Protein AF-A0A920TLQ8-F1 (afdb_monomer)

Radius of gyration: 32.11 Å; Cα contacts (8 Å, |Δi|>4): 84; chains: 1; bounding box: 98×39×76 Å

Solvent-accessible surface area (backbone atoms only — not comparable to full-atom values): 10420 Å² total; per-residue (Å²): 116,64,68,61,53,51,51,48,69,74,43,41,66,62,52,49,53,50,52,51,51,52,53,50,52,53,51,43,52,75,72,42,55,57,55,58,52,48,53,50,50,48,51,45,41,69,71,72,66,50,73,51,92,51,70,99,48,80,80,44,52,62,55,75,78,71,55,71,100,71,84,85,85,77,90,46,74,63,48,63,72,70,45,92,65,62,86,81,65,49,42,33,76,46,51,20,45,50,56,49,51,42,44,74,73,62,51,89,75,86,84,75,100,67,86,83,88,68,83,56,63,71,37,50,51,53,54,52,50,31,60,75,68,68,39,70,71,54,53,72,70,51,73,74,48,22,59,58,45,25,53,48,37,53,53,52,50,52,51,52,53,51,53,58,51,53,58,61,57,76,72,106

Mean predicted aligned error: 11.99 Å

pLDDT: mean 84.35, std 11.25, range [47.78, 97.31]

Structure (mmCIF, N/CA/C/O backbone):
data_AF-A0A920TLQ8-F1
#
_entry.id   AF-A0A920TLQ8-F1
#
loop_
_atom_site.group_PDB
_atom_site.id
_atom_site.type_symbol
_atom_site.label_atom_id
_atom_site.label_alt_id
_atom_site.label_comp_id
_atom_site.label_asym_id
_atom_site.label_entity_id
_atom_site.label_seq_id
_atom_site.pdbx_PDB_ins_code
_atom_site.Cartn_x
_atom_site.Cartn_y
_atom_site.Cartn_z
_atom_site.occupancy
_atom_site.B_iso_or_equiv
_atom_site.auth_seq_id
_atom_site.auth_comp_id
_atom_site.auth_asym_id
_atom_site.auth_atom_id
_atom_site.pdbx_PDB_model_num
ATOM 1 N N . MET A 1 1 ? 67.155 -5.584 -27.347 1.00 59.72 1 MET A N 1
ATOM 2 C CA . MET A 1 1 ? 66.282 -4.480 -27.812 1.00 59.72 1 MET A CA 1
ATOM 3 C C . MET A 1 1 ? 65.591 -4.835 -29.135 1.00 59.72 1 MET A C 1
ATOM 5 O O . MET A 1 1 ? 64.408 -4.553 -29.283 1.00 59.72 1 MET A O 1
ATOM 9 N N . ASP A 1 2 ? 66.264 -5.553 -30.044 1.00 69.75 2 ASP A N 1
ATOM 10 C CA . ASP A 1 2 ? 65.726 -5.905 -31.374 1.00 69.75 2 ASP A CA 1
ATOM 11 C C . ASP A 1 2 ? 64.583 -6.928 -31.376 1.00 69.75 2 ASP A C 1
ATOM 13 O O . ASP A 1 2 ? 63.651 -6.806 -32.167 1.00 69.75 2 ASP A O 1
ATOM 17 N N . ALA A 1 3 ? 64.595 -7.898 -30.456 1.00 71.94 3 ALA A N 1
ATOM 18 C CA . ALA A 1 3 ? 63.525 -8.895 -30.348 1.00 71.94 3 ALA A CA 1
ATOM 19 C C . ALA A 1 3 ? 62.164 -8.263 -29.990 1.00 71.94 3 ALA A C 1
ATOM 21 O O . ALA A 1 3 ? 61.145 -8.605 -30.585 1.00 71.94 3 ALA A O 1
ATOM 22 N N . PHE A 1 4 ? 62.161 -7.282 -29.080 1.00 72.06 4 PHE A N 1
ATOM 23 C CA . PHE A 1 4 ? 60.962 -6.523 -28.705 1.00 72.06 4 PHE A CA 1
ATOM 24 C C . PHE A 1 4 ? 60.435 -5.678 -29.864 1.00 72.06 4 PHE A C 1
ATOM 26 O O . PHE A 1 4 ? 59.236 -5.662 -30.129 1.00 72.06 4 PHE A O 1
ATOM 33 N N . LYS A 1 5 ? 61.335 -5.013 -30.593 1.00 73.75 5 LYS A N 1
ATOM 34 C CA . LYS A 1 5 ? 60.977 -4.199 -31.758 1.00 73.75 5 LYS A CA 1
ATOM 35 C C . LYS A 1 5 ? 60.367 -5.062 -32.869 1.00 73.75 5 LYS A C 1
ATOM 37 O O . LYS A 1 5 ? 59.346 -4.693 -33.439 1.00 73.75 5 LYS A O 1
ATOM 42 N N . LYS A 1 6 ? 60.936 -6.248 -33.113 1.00 76.06 6 LYS A N 1
ATOM 43 C CA . LYS A 1 6 ? 60.423 -7.233 -34.078 1.00 76.06 6 LYS A CA 1
ATOM 44 C C . LYS A 1 6 ? 59.045 -7.773 -33.683 1.00 76.06 6 LYS A C 1
ATOM 46 O O . LYS A 1 6 ? 58.177 -7.874 -34.540 1.00 76.06 6 LYS A O 1
ATOM 51 N N . TYR A 1 7 ? 58.825 -8.059 -32.399 1.00 77.62 7 TYR A N 1
ATOM 52 C CA . TYR A 1 7 ? 57.524 -8.499 -31.884 1.00 77.62 7 TYR A CA 1
ATOM 53 C C . TYR A 1 7 ? 56.433 -7.435 -32.069 1.00 77.62 7 TYR A C 1
ATOM 55 O O . TYR A 1 7 ? 55.341 -7.741 -32.542 1.00 77.62 7 TYR A O 1
ATOM 63 N N . PHE A 1 8 ? 56.745 -6.173 -31.760 1.00 76.75 8 PHE A N 1
ATOM 64 C CA . PHE A 1 8 ? 55.818 -5.060 -31.974 1.00 76.75 8 PHE A CA 1
ATOM 65 C C . PHE A 1 8 ? 55.472 -4.870 -33.450 1.00 76.75 8 PHE A C 1
ATOM 67 O O . PHE A 1 8 ? 54.310 -4.645 -33.761 1.00 76.75 8 PHE A O 1
ATOM 74 N N . ILE A 1 9 ? 56.444 -5.002 -34.355 1.00 78.88 9 ILE A N 1
ATOM 75 C CA . ILE A 1 9 ? 56.213 -4.887 -35.802 1.00 78.88 9 ILE A CA 1
ATOM 76 C C . ILE A 1 9 ? 55.397 -6.072 -36.339 1.00 78.88 9 ILE A C 1
ATOM 78 O O . ILE A 1 9 ? 54.577 -5.880 -37.225 1.00 78.88 9 ILE A O 1
ATOM 82 N N . ASP A 1 10 ? 55.566 -7.280 -35.800 1.00 85.38 10 ASP A N 1
ATOM 83 C CA . ASP A 1 10 ? 54.793 -8.457 -36.226 1.00 85.38 10 ASP A CA 1
ATOM 84 C C . ASP A 1 10 ? 53.336 -8.425 -35.721 1.00 85.38 10 ASP A C 1
ATOM 86 O O . ASP A 1 10 ? 52.423 -8.903 -36.392 1.00 85.38 10 ASP A O 1
ATOM 90 N N . LYS A 1 11 ? 53.094 -7.839 -34.538 1.00 88.25 11 LYS A N 1
ATOM 91 C CA . LYS A 1 11 ? 51.779 -7.830 -33.863 1.00 88.25 11 LYS A CA 1
ATOM 92 C C . LYS A 1 11 ? 51.077 -6.470 -33.833 1.00 88.25 11 LYS A C 1
ATOM 94 O O . LYS A 1 11 ? 50.041 -6.340 -33.179 1.00 88.25 11 LYS A O 1
ATOM 99 N N . TRP A 1 12 ? 51.595 -5.466 -34.543 1.00 87.19 12 TRP A N 1
ATOM 100 C CA . TRP A 1 12 ? 51.095 -4.086 -34.471 1.00 87.19 12 TRP A CA 1
ATOM 101 C C . TRP A 1 12 ? 49.604 -3.962 -34.811 1.00 87.19 12 TRP A C 1
ATOM 103 O O . TRP A 1 12 ? 48.902 -3.182 -34.178 1.00 87.19 12 TRP A O 1
ATOM 113 N N . ILE A 1 13 ? 49.107 -4.774 -35.751 1.00 90.81 13 ILE A N 1
ATOM 114 C CA . ILE A 1 13 ? 47.692 -4.798 -36.153 1.00 90.81 13 ILE A CA 1
ATOM 115 C C . ILE A 1 13 ? 46.789 -5.198 -34.982 1.00 90.81 13 ILE A C 1
ATOM 117 O O . ILE A 1 13 ? 45.801 -4.522 -34.709 1.00 90.81 13 ILE A O 1
ATOM 121 N N . GLY A 1 14 ? 47.138 -6.262 -34.252 1.00 91.44 14 GLY A N 1
ATOM 122 C CA . GLY A 1 14 ? 46.357 -6.719 -33.099 1.00 91.44 14 GLY A CA 1
ATOM 123 C C . GLY A 1 14 ? 46.358 -5.698 -31.960 1.00 91.44 14 GLY A C 1
ATOM 124 O O . GLY A 1 14 ? 45.318 -5.431 -31.357 1.00 91.44 14 GLY A O 1
ATOM 125 N N . LEU A 1 15 ? 47.508 -5.065 -31.713 1.00 90.19 15 LEU A N 1
ATOM 126 C CA . LEU A 1 15 ? 47.625 -3.974 -30.742 1.00 90.19 15 LEU A CA 1
ATOM 127 C C . LEU A 1 15 ? 46.793 -2.752 -31.146 1.00 90.19 15 LEU A C 1
ATOM 129 O O . LEU A 1 15 ? 46.090 -2.194 -30.307 1.00 90.19 15 LEU A O 1
ATOM 133 N N . ALA A 1 16 ? 46.821 -2.371 -32.425 1.00 93.12 16 ALA A N 1
ATOM 134 C CA . ALA A 1 16 ? 46.039 -1.257 -32.946 1.00 93.12 16 ALA A CA 1
ATOM 135 C C . ALA A 1 16 ? 44.531 -1.508 -32.796 1.00 93.12 16 ALA A C 1
ATOM 137 O O . ALA A 1 16 ? 43.827 -0.656 -32.263 1.00 93.12 16 ALA A O 1
ATOM 138 N N . ILE A 1 17 ? 44.042 -2.692 -33.180 1.00 96.06 17 ILE A N 1
ATOM 139 C CA . ILE A 1 17 ? 42.625 -3.066 -33.030 1.00 96.06 17 ILE A CA 1
ATOM 140 C C . ILE A 1 17 ? 42.206 -3.037 -31.556 1.00 96.06 17 ILE A C 1
ATOM 142 O O . ILE A 1 17 ? 41.143 -2.514 -31.229 1.00 96.06 17 ILE A O 1
ATOM 146 N N . THR A 1 18 ? 43.050 -3.549 -30.659 1.00 95.44 18 THR A N 1
ATOM 147 C CA . THR A 1 18 ? 42.756 -3.572 -29.219 1.00 95.44 18 THR A CA 1
ATOM 148 C C . THR A 1 18 ? 42.655 -2.157 -28.650 1.00 95.44 18 THR A C 1
ATOM 150 O O . THR A 1 18 ? 41.696 -1.844 -27.949 1.00 95.44 18 THR A O 1
ATOM 153 N N . LEU A 1 19 ? 43.603 -1.278 -28.989 1.00 95.62 19 LEU A N 1
ATOM 154 C CA . LEU A 1 19 ? 43.593 0.118 -28.547 1.00 95.62 19 LEU A CA 1
ATOM 155 C C . LEU A 1 19 ? 42.384 0.883 -29.087 1.00 95.62 19 LEU A C 1
ATOM 157 O O . LEU A 1 19 ? 41.737 1.608 -28.334 1.00 95.62 19 LEU A O 1
ATOM 161 N N . VAL A 1 20 ?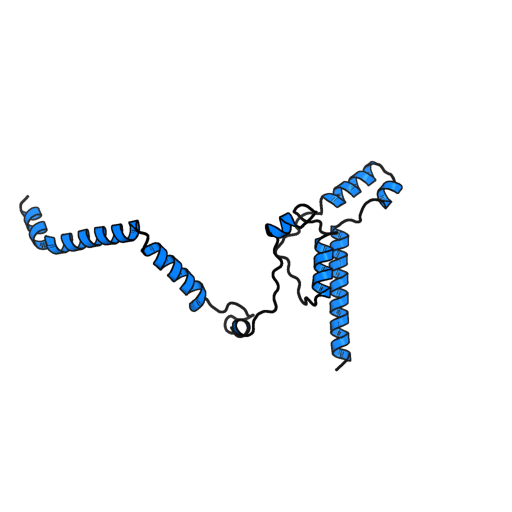 42.044 0.686 -30.362 1.00 97.06 20 VAL A N 1
ATOM 162 C CA . VAL A 1 20 ? 40.846 1.282 -30.966 1.00 97.06 20 VAL A CA 1
ATOM 163 C C . VAL A 1 20 ? 39.584 0.763 -30.280 1.00 97.06 20 VAL A C 1
ATOM 165 O O . VAL A 1 20 ? 38.708 1.557 -29.954 1.00 97.06 20 VAL A O 1
ATOM 168 N N . SER A 1 21 ? 39.495 -0.538 -29.991 1.00 97.00 21 SER A N 1
ATOM 169 C CA . SER A 1 21 ? 38.347 -1.115 -29.286 1.00 97.00 21 SER A CA 1
ATOM 170 C C . SER A 1 21 ? 38.182 -0.532 -27.885 1.00 97.00 21 SER A C 1
ATOM 172 O O . SER A 1 21 ? 37.069 -0.169 -27.515 1.00 97.00 21 SER A O 1
ATOM 174 N N . ILE A 1 22 ? 39.270 -0.420 -27.113 1.00 97.19 22 ILE A N 1
ATOM 175 C CA . ILE A 1 22 ? 39.236 0.195 -25.778 1.00 97.19 22 ILE A CA 1
ATOM 176 C C . ILE A 1 22 ? 38.759 1.641 -25.897 1.00 97.19 22 ILE A C 1
ATOM 178 O O . ILE A 1 22 ? 37.823 2.031 -25.211 1.00 97.19 22 ILE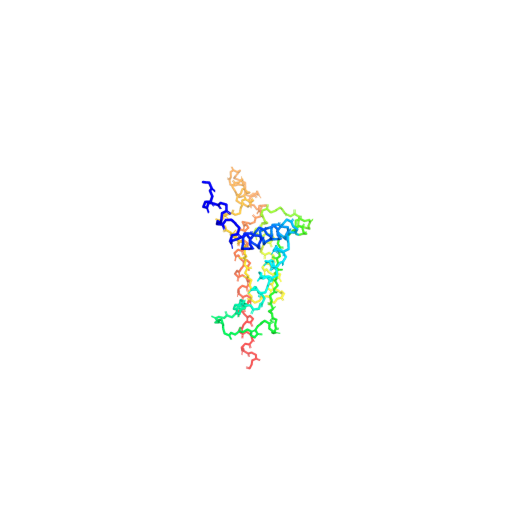 A O 1
ATOM 182 N N . PHE A 1 23 ? 39.346 2.413 -26.813 1.00 97.31 23 PHE A N 1
ATOM 183 C CA . PHE A 1 23 ? 38.994 3.814 -27.016 1.00 97.31 23 PHE A CA 1
ATOM 184 C C . PHE A 1 23 ? 37.516 4.001 -27.384 1.00 97.31 23 PHE A C 1
ATOM 186 O O . PHE A 1 23 ? 36.830 4.826 -26.783 1.00 97.31 23 PHE A O 1
ATOM 193 N N . VAL A 1 24 ? 37.003 3.203 -28.324 1.00 97.12 24 VAL A N 1
ATOM 194 C CA . VAL A 1 24 ? 35.596 3.252 -28.743 1.00 97.12 24 VAL A CA 1
ATOM 195 C C . VAL A 1 24 ? 34.671 2.883 -27.586 1.00 97.12 24 VAL A C 1
ATOM 197 O O . VAL A 1 24 ? 33.735 3.626 -27.307 1.00 97.12 24 VAL A O 1
ATOM 200 N N . VAL A 1 25 ? 34.935 1.783 -26.874 1.00 96.12 25 VAL A N 1
ATOM 201 C CA . VAL A 1 25 ? 34.103 1.362 -25.734 1.00 96.12 25 VAL A CA 1
ATOM 202 C C . VAL A 1 25 ? 34.122 2.411 -24.622 1.00 96.12 25 VAL A C 1
ATOM 204 O O . VAL A 1 25 ? 33.067 2.738 -24.084 1.00 96.12 25 VAL A O 1
ATOM 207 N N . SER A 1 26 ? 35.283 2.996 -24.315 1.00 95.75 26 SER A N 1
ATOM 208 C CA . SER A 1 26 ? 35.395 4.077 -23.332 1.00 95.75 26 SER A CA 1
ATOM 209 C C . SER A 1 26 ? 34.597 5.317 -23.739 1.00 95.75 26 SER A C 1
ATOM 211 O O . SER A 1 26 ? 33.941 5.908 -22.886 1.00 95.75 26 SER A O 1
ATOM 213 N N . ILE A 1 27 ? 34.592 5.686 -25.025 1.00 96.81 27 ILE A N 1
ATOM 214 C CA . ILE A 1 27 ? 33.750 6.776 -25.538 1.00 96.81 27 ILE A CA 1
ATOM 215 C C . ILE A 1 27 ? 32.264 6.444 -25.373 1.00 96.81 27 ILE A C 1
ATOM 217 O O . ILE A 1 27 ? 31.512 7.263 -24.851 1.00 96.81 27 ILE A O 1
ATOM 221 N N . LEU A 1 28 ? 31.830 5.248 -25.782 1.00 95.38 28 LEU A N 1
ATOM 222 C CA . LEU A 1 28 ? 30.428 4.833 -25.659 1.00 95.38 28 LEU A CA 1
ATOM 223 C C . LEU A 1 28 ? 29.963 4.814 -24.194 1.00 95.38 28 LEU A C 1
ATOM 225 O O . LEU A 1 28 ? 28.821 5.172 -23.905 1.00 95.38 28 LEU A O 1
ATOM 229 N N . HIS A 1 29 ? 30.855 4.433 -23.276 1.00 94.31 29 HIS A N 1
ATOM 230 C CA . HIS A 1 29 ? 30.601 4.460 -21.840 1.00 94.31 29 HIS A CA 1
ATOM 231 C C . HIS A 1 29 ? 30.543 5.888 -21.284 1.00 94.31 29 HIS A C 1
ATOM 233 O O . HIS A 1 29 ? 29.637 6.192 -20.519 1.00 94.31 29 HIS A O 1
ATOM 239 N N . LEU A 1 30 ? 31.429 6.791 -21.725 1.00 94.00 30 LEU A N 1
ATOM 240 C CA . LEU A 1 30 ? 31.391 8.205 -21.331 1.00 94.00 30 LEU A CA 1
ATOM 241 C C . LEU A 1 30 ? 30.065 8.882 -21.716 1.00 94.00 30 LEU A C 1
ATOM 243 O O . LEU A 1 30 ? 29.566 9.723 -20.976 1.00 94.00 30 LEU A 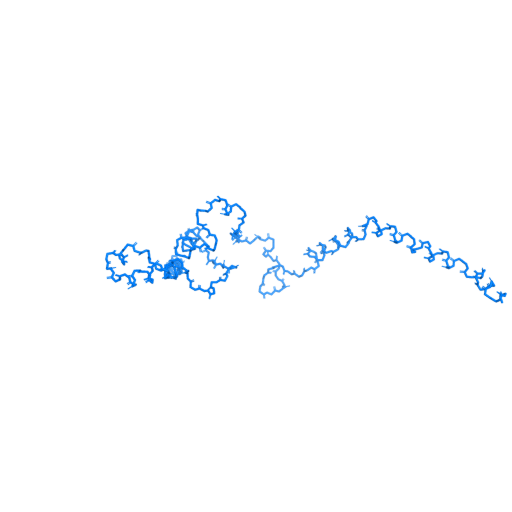O 1
ATOM 247 N N . PHE A 1 31 ? 29.488 8.505 -22.859 1.00 94.50 31 PHE A N 1
ATOM 248 C CA . PHE A 1 31 ? 28.185 8.999 -23.316 1.00 94.50 31 PHE A CA 1
ATOM 249 C C . PHE A 1 31 ? 26.980 8.224 -22.745 1.00 94.50 31 PHE A C 1
ATOM 251 O O . PHE A 1 31 ? 25.848 8.532 -23.115 1.00 94.50 31 PHE A O 1
ATOM 258 N N . GLY A 1 32 ? 27.186 7.224 -21.876 1.00 91.81 32 GLY A N 1
ATOM 259 C CA . GLY A 1 32 ? 26.099 6.488 -21.210 1.00 91.81 32 GLY A CA 1
ATOM 260 C C . GLY A 1 32 ? 25.260 5.592 -22.132 1.00 91.81 32 GLY A C 1
ATOM 261 O O . GLY A 1 32 ? 24.126 5.244 -21.811 1.00 91.81 32 GLY A O 1
ATOM 262 N N . ILE A 1 33 ? 25.781 5.197 -23.302 1.00 93.38 33 ILE A N 1
ATOM 263 C CA . ILE A 1 33 ? 25.024 4.373 -24.268 1.00 93.38 33 ILE A CA 1
ATOM 264 C C . ILE A 1 33 ? 24.688 2.996 -23.679 1.00 93.38 33 ILE A C 1
ATOM 266 O O . ILE A 1 33 ? 23.607 2.454 -23.927 1.00 93.38 33 ILE A O 1
ATOM 270 N N . PHE A 1 34 ? 25.600 2.441 -22.878 1.00 94.25 34 PHE A N 1
ATOM 271 C CA . PHE A 1 34 ? 25.382 1.168 -22.199 1.00 94.25 34 PHE A CA 1
ATOM 272 C C . PHE A 1 34 ? 24.292 1.259 -21.129 1.00 94.25 34 PHE A C 1
ATOM 274 O O . PHE A 1 34 ? 23.522 0.313 -21.016 1.00 94.25 34 PHE A O 1
ATOM 281 N N . ASP A 1 35 ? 24.141 2.397 -20.449 1.00 92.62 35 ASP A N 1
ATOM 282 C CA . ASP A 1 35 ? 23.119 2.585 -19.412 1.00 92.62 35 ASP A CA 1
ATOM 283 C C . ASP A 1 35 ? 21.711 2.503 -20.017 1.00 92.62 35 ASP A C 1
ATOM 285 O O . ASP A 1 35 ? 20.823 1.836 -19.490 1.00 92.62 35 ASP A O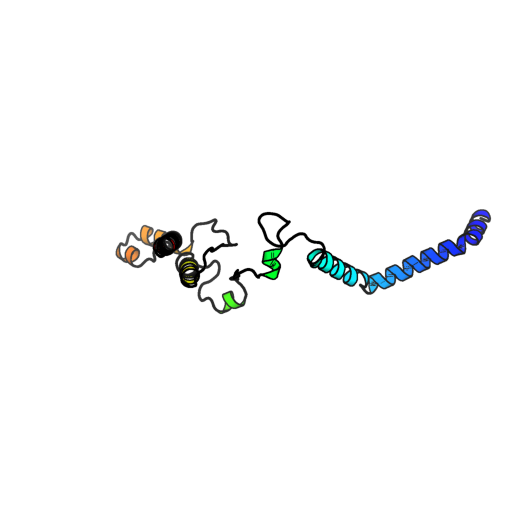 1
ATOM 289 N N . GLY A 1 36 ? 21.504 3.116 -21.188 1.00 91.81 36 GLY A N 1
ATOM 290 C CA . GLY A 1 36 ? 20.226 3.042 -21.899 1.00 91.81 36 GLY A CA 1
ATOM 291 C C . GLY A 1 36 ? 19.881 1.625 -22.368 1.00 91.81 36 GLY A C 1
ATOM 292 O O . GLY A 1 36 ? 18.722 1.205 -22.290 1.00 91.81 36 GLY A O 1
ATOM 293 N N . LEU A 1 37 ? 20.878 0.870 -22.839 1.00 91.62 37 LEU A N 1
ATOM 294 C CA . LEU A 1 37 ? 20.703 -0.541 -23.191 1.00 91.62 37 LEU A CA 1
ATOM 295 C C . LEU A 1 37 ? 20.440 -1.396 -21.950 1.00 91.62 37 LEU A C 1
ATOM 297 O O . LEU A 1 37 ? 19.588 -2.282 -21.994 1.00 91.62 37 LEU A O 1
ATOM 301 N N . GLU A 1 38 ? 21.126 -1.115 -20.845 1.00 92.81 38 GLU A N 1
ATOM 302 C CA . GLU A 1 38 ? 20.959 -1.818 -19.580 1.00 92.81 38 GLU A CA 1
ATOM 303 C C . GLU A 1 38 ? 19.546 -1.609 -19.025 1.00 92.81 38 GLU A C 1
ATOM 305 O O . GLU A 1 38 ? 18.849 -2.592 -18.770 1.00 92.81 38 GLU A O 1
ATOM 310 N N . LEU A 1 39 ? 19.071 -0.363 -18.946 1.00 93.25 39 LEU A N 1
ATOM 311 C CA . LEU A 1 39 ? 17.714 -0.021 -18.507 1.00 93.25 39 LEU A CA 1
ATOM 312 C C . LEU A 1 39 ? 16.649 -0.704 -19.370 1.00 93.25 39 LEU A C 1
ATOM 314 O O . LEU A 1 39 ? 15.757 -1.365 -18.845 1.00 93.25 39 LEU A O 1
ATOM 318 N N . LYS A 1 40 ? 16.794 -0.667 -20.700 1.00 92.00 40 LYS A N 1
ATOM 319 C CA . LYS A 1 40 ? 15.881 -1.392 -21.601 1.00 92.00 40 LYS A CA 1
ATOM 320 C C . LYS A 1 40 ? 15.953 -2.905 -21.415 1.00 92.00 40 LYS A C 1
ATOM 322 O O . LYS A 1 40 ? 14.941 -3.589 -21.550 1.00 92.00 40 LYS A O 1
ATOM 327 N N . SER A 1 41 ? 17.132 -3.445 -21.109 1.00 92.81 41 SER A N 1
ATOM 328 C CA . SER A 1 41 ? 17.287 -4.870 -20.814 1.00 92.81 41 SER A CA 1
ATOM 329 C C . SER A 1 41 ? 16.623 -5.255 -19.489 1.00 92.81 41 SER A C 1
ATOM 331 O O . SER A 1 41 ? 16.097 -6.364 -19.375 1.00 92.81 41 SER A O 1
ATOM 333 N N . TYR A 1 42 ? 16.618 -4.367 -18.488 1.00 88.00 42 TYR A N 1
ATOM 334 C CA . TYR A 1 42 ? 15.841 -4.557 -17.265 1.00 88.00 42 TYR A CA 1
ATOM 335 C C . TYR A 1 42 ? 14.352 -4.543 -17.581 1.00 88.00 42 TYR A C 1
ATOM 337 O O . TYR A 1 42 ? 13.681 -5.516 -17.248 1.00 88.00 42 TYR A O 1
ATOM 345 N N . ASP A 1 43 ? 13.860 -3.529 -18.294 1.00 86.94 43 ASP A N 1
ATOM 346 C CA . ASP A 1 43 ? 12.448 -3.436 -18.679 1.00 86.94 43 ASP A CA 1
ATOM 347 C C . ASP A 1 43 ? 11.993 -4.677 -19.446 1.00 86.94 43 ASP A C 1
ATOM 349 O O . ASP A 1 43 ? 10.979 -5.280 -19.110 1.00 86.94 43 ASP A O 1
ATOM 353 N N . TYR A 1 44 ? 12.775 -5.139 -20.426 1.00 88.50 44 TYR A N 1
ATOM 354 C CA . TYR A 1 44 ? 12.472 -6.364 -21.164 1.00 88.50 44 TYR A CA 1
ATOM 355 C C . TYR A 1 44 ? 12.408 -7.587 -20.245 1.00 88.50 44 TYR A C 1
ATOM 357 O O . TYR A 1 44 ? 11.472 -8.384 -20.329 1.00 88.50 44 TYR A O 1
ATOM 365 N N . ARG A 1 45 ? 13.373 -7.738 -19.331 1.00 86.00 45 ARG A N 1
ATOM 366 C CA . ARG A 1 45 ? 13.358 -8.850 -18.376 1.00 86.00 45 ARG A CA 1
ATOM 367 C C . ARG A 1 45 ? 12.146 -8.782 -17.452 1.00 86.00 45 ARG A C 1
ATOM 369 O O . ARG A 1 45 ? 11.527 -9.812 -17.203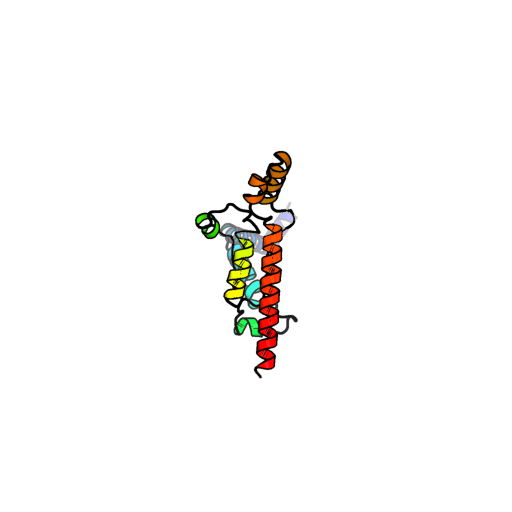 1.00 86.00 45 ARG A O 1
ATOM 376 N N . PHE A 1 46 ? 11.767 -7.590 -17.003 1.00 77.94 46 PHE A N 1
ATOM 377 C CA . PHE A 1 46 ? 10.585 -7.379 -16.178 1.00 77.94 46 PHE A CA 1
ATOM 378 C C . PHE A 1 46 ? 9.275 -7.439 -16.957 1.00 77.94 46 PHE A C 1
ATOM 380 O O . PHE A 1 46 ? 8.262 -7.714 -16.350 1.00 77.94 46 PHE A O 1
ATOM 387 N N . MET A 1 47 ? 9.215 -7.206 -18.260 1.00 75.00 47 MET A N 1
ATOM 388 C CA . MET A 1 47 ? 7.936 -7.235 -18.982 1.00 75.00 47 MET A CA 1
ATOM 389 C C . MET A 1 47 ? 7.709 -8.548 -19.722 1.00 75.00 47 MET A C 1
ATOM 391 O O . MET A 1 47 ? 6.595 -9.062 -19.716 1.00 75.00 47 MET A O 1
ATOM 395 N N . ALA A 1 48 ? 8.752 -9.087 -20.351 1.00 73.44 48 ALA A N 1
ATOM 396 C CA . ALA A 1 48 ? 8.644 -10.188 -21.303 1.00 73.44 48 ALA A CA 1
ATOM 397 C C . ALA A 1 48 ? 9.255 -11.506 -20.807 1.00 73.44 48 ALA A C 1
ATOM 399 O O . ALA A 1 48 ? 8.843 -12.566 -21.269 1.00 73.44 48 ALA A O 1
ATOM 400 N N . VAL A 1 49 ? 10.239 -11.460 -19.901 1.00 78.50 49 VAL A N 1
ATOM 401 C CA . VAL A 1 49 ? 10.955 -12.671 -19.444 1.00 78.50 49 VAL A CA 1
ATOM 402 C C . VAL A 1 49 ? 10.502 -13.134 -18.063 1.00 78.50 49 VAL A C 1
ATOM 404 O O . VAL A 1 49 ? 10.583 -14.326 -17.767 1.00 78.50 49 VAL A O 1
ATOM 407 N N . ARG A 1 50 ? 10.028 -12.227 -17.198 1.00 69.50 50 ARG A N 1
ATOM 408 C CA . ARG A 1 50 ? 9.532 -12.622 -15.876 1.00 69.50 50 ARG A CA 1
ATOM 409 C C . ARG A 1 50 ? 8.330 -13.561 -16.010 1.00 69.50 50 ARG A C 1
ATOM 411 O O . ARG A 1 50 ? 7.527 -13.431 -16.931 1.00 69.50 50 ARG A O 1
ATOM 418 N N . GLY A 1 51 ? 8.221 -14.495 -15.065 1.00 65.25 51 GLY A N 1
ATOM 419 C CA . GLY A 1 51 ? 7.077 -15.400 -14.961 1.00 65.25 51 GLY A CA 1
ATOM 420 C C . GLY A 1 51 ? 5.758 -14.663 -14.676 1.00 65.25 51 GLY A C 1
ATOM 421 O O . GLY A 1 51 ? 5.762 -13.445 -14.475 1.00 65.25 51 GLY A O 1
ATOM 422 N N . PRO A 1 52 ? 4.622 -15.381 -14.654 1.00 63.38 52 PRO A N 1
ATOM 423 C CA . PRO A 1 52 ? 3.302 -14.779 -14.490 1.00 63.38 52 PRO A CA 1
ATOM 424 C C . PRO A 1 52 ? 3.197 -13.894 -13.251 1.00 63.38 52 PRO A C 1
ATOM 426 O O . PRO A 1 52 ? 3.694 -14.230 -12.178 1.00 63.38 52 PRO A O 1
ATOM 429 N N . LEU A 1 53 ? 2.535 -12.753 -13.425 1.00 61.50 53 LEU A N 1
ATOM 430 C CA . LEU A 1 53 ? 2.427 -11.695 -12.422 1.00 61.50 53 LEU A CA 1
ATOM 431 C C . LEU A 1 53 ? 1.422 -11.987 -11.308 1.00 61.50 53 LEU A C 1
ATOM 433 O O . LEU A 1 53 ? 1.449 -11.312 -10.283 1.00 61.50 53 LEU A O 1
ATOM 437 N N . THR A 1 54 ? 0.537 -12.963 -11.504 1.00 59.38 54 THR A N 1
ATOM 438 C CA . THR A 1 54 ? -0.555 -13.299 -10.586 1.00 59.38 54 THR A CA 1
ATOM 439 C C . THR A 1 54 ? -0.955 -14.772 -10.743 1.00 59.38 54 THR A C 1
ATOM 441 O O . THR A 1 54 ? -0.714 -15.371 -11.788 1.00 59.38 54 THR A O 1
ATOM 444 N N . GLY A 1 55 ? -1.543 -15.363 -9.693 1.00 55.41 55 GLY A N 1
ATOM 445 C CA . GLY A 1 55 ? -2.012 -16.759 -9.664 1.00 55.41 55 GLY A CA 1
ATOM 446 C C . GLY A 1 55 ? -1.373 -17.612 -8.555 1.00 55.41 55 GLY A C 1
ATOM 447 O O . GLY A 1 55 ? -0.285 -17.314 -8.074 1.00 55.41 55 GLY A O 1
ATOM 448 N N . TRP A 1 56 ? -2.060 -18.683 -8.126 1.00 54.41 56 TRP A N 1
ATOM 449 C CA . TRP A 1 56 ? -1.561 -19.638 -7.111 1.00 54.41 56 TRP A CA 1
ATOM 450 C C . TRP A 1 56 ? -0.490 -20.596 -7.672 1.00 54.41 56 TRP A C 1
ATOM 452 O O . TRP A 1 56 ? 0.293 -21.174 -6.923 1.00 54.41 56 TRP A O 1
ATOM 462 N N . ALA A 1 57 ? -0.421 -20.720 -9.000 1.00 55.81 57 ALA A N 1
ATOM 463 C CA . ALA A 1 57 ? 0.633 -21.403 -9.736 1.00 55.81 57 ALA A CA 1
ATOM 464 C C . ALA A 1 57 ? 1.083 -20.510 -10.900 1.00 55.81 57 ALA A C 1
ATOM 466 O O . ALA A 1 57 ? 0.252 -19.929 -11.597 1.00 55.81 57 ALA A O 1
ATOM 467 N N . ALA A 1 58 ? 2.395 -20.442 -11.132 1.00 53.47 58 ALA A N 1
ATOM 468 C CA . ALA A 1 58 ? 3.064 -19.668 -12.183 1.00 53.47 58 ALA A CA 1
ATOM 469 C C . ALA A 1 58 ? 2.763 -20.152 -13.625 1.00 53.47 58 ALA A C 1
ATOM 471 O O . ALA A 1 58 ? 3.599 -20.013 -14.514 1.00 53.47 58 ALA A O 1
ATOM 472 N N . SER A 1 59 ? 1.595 -20.752 -13.861 1.00 58.06 59 SER A N 1
ATOM 473 C CA . SER A 1 59 ? 1.116 -21.226 -15.161 1.00 58.06 59 SER A CA 1
ATOM 474 C C . SER A 1 59 ? -0.143 -20.505 -15.640 1.00 58.06 59 SER A C 1
ATOM 476 O O . SER A 1 59 ? -0.546 -20.721 -16.780 1.00 58.06 59 SER A O 1
ATOM 478 N N . ASP A 1 60 ? -0.779 -19.683 -14.800 1.00 61.34 60 ASP A N 1
ATOM 479 C CA . ASP A 1 60 ? -2.043 -19.033 -15.143 1.00 61.34 60 ASP A CA 1
ATOM 480 C C . ASP A 1 60 ? -1.928 -17.504 -15.172 1.00 61.34 60 ASP A C 1
ATOM 482 O O . ASP A 1 60 ? -2.116 -16.815 -14.175 1.00 61.34 60 ASP A O 1
ATOM 486 N N . SER A 1 61 ? -1.640 -16.977 -16.362 1.00 60.91 61 SER A N 1
ATOM 487 C CA . SER A 1 61 ? -1.591 -15.539 -16.643 1.00 60.91 61 SER A CA 1
ATOM 488 C C . SER A 1 61 ? -2.959 -14.937 -17.008 1.00 60.91 61 SER A C 1
ATOM 490 O O . SER A 1 61 ? -3.007 -13.777 -17.423 1.00 60.91 61 SER A O 1
ATOM 492 N N . THR A 1 62 ? -4.076 -15.677 -16.917 1.00 62.56 62 THR A N 1
ATOM 493 C CA . THR A 1 62 ? -5.397 -15.183 -17.373 1.00 62.56 62 THR A CA 1
ATOM 494 C C . THR A 1 62 ? -5.833 -13.898 -16.667 1.00 62.56 62 THR A C 1
ATOM 496 O O . THR A 1 62 ? -6.381 -13.003 -17.311 1.00 62.56 62 THR A O 1
ATOM 499 N N . TYR A 1 63 ? -5.490 -13.742 -15.388 1.00 59.75 63 TYR A N 1
ATOM 500 C CA . TYR A 1 63 ? -5.762 -12.540 -14.593 1.00 59.75 63 TYR A CA 1
ATOM 501 C C . TYR A 1 63 ? -5.075 -11.270 -15.122 1.00 59.75 63 TYR A C 1
ATOM 503 O O . TYR A 1 63 ? -5.583 -10.173 -14.905 1.00 59.75 63 TYR A O 1
ATOM 511 N N . ILE A 1 64 ? -3.956 -11.393 -15.848 1.00 61.50 64 ILE A N 1
ATOM 512 C CA . ILE A 1 64 ? -3.269 -10.244 -16.467 1.00 61.50 64 ILE A CA 1
ATOM 513 C C . ILE A 1 64 ? -4.129 -9.657 -17.596 1.00 61.50 64 ILE A C 1
ATOM 515 O O . ILE A 1 64 ? -4.183 -8.444 -17.764 1.00 61.50 64 ILE A O 1
ATOM 519 N N . ASN A 1 65 ? -4.836 -10.512 -18.341 1.00 62.34 65 ASN A N 1
ATOM 520 C CA . ASN A 1 65 ? -5.698 -10.090 -19.447 1.00 62.34 65 ASN A CA 1
ATOM 521 C C . ASN A 1 65 ? -7.121 -9.736 -18.992 1.00 62.34 65 ASN A C 1
ATOM 523 O O . ASN A 1 65 ? -7.757 -8.881 -19.600 1.00 62.34 65 ASN A O 1
ATOM 527 N N . MET A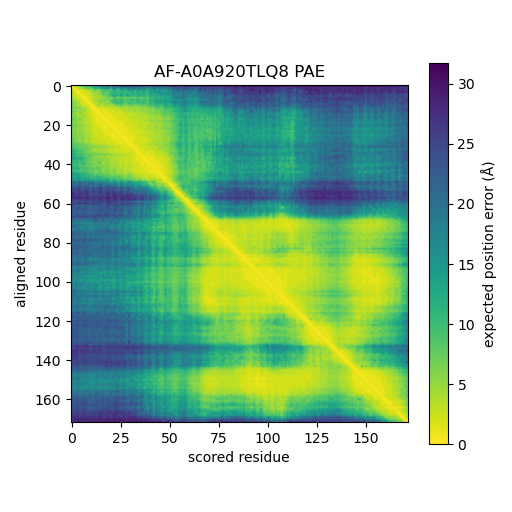 1 66 ? -7.634 -10.388 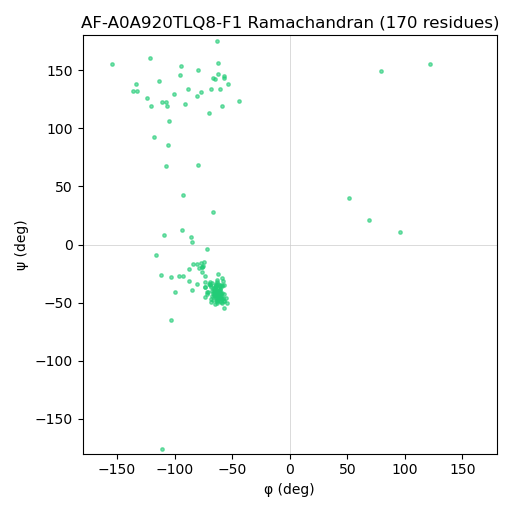-17.942 1.00 67.62 66 MET A N 1
ATOM 528 C CA . MET A 1 66 ? -8.966 -10.099 -17.391 1.00 67.62 66 MET A CA 1
ATOM 529 C C . MET A 1 66 ? -9.004 -8.809 -16.562 1.00 67.62 66 MET A C 1
ATOM 531 O O . MET A 1 66 ? -10.081 -8.253 -16.358 1.00 67.62 66 MET A O 1
ATOM 535 N N . GLY A 1 67 ? -7.841 -8.334 -16.107 1.00 65.44 67 GLY A N 1
ATOM 536 C CA . GLY A 1 67 ? -7.745 -7.261 -15.129 1.00 65.44 67 GLY A CA 1
ATOM 537 C C . GLY A 1 67 ? -8.001 -7.775 -13.713 1.00 65.44 67 GLY A C 1
ATOM 538 O O . GLY A 1 67 ? -8.741 -8.734 -13.482 1.00 65.44 67 GLY A O 1
ATOM 539 N N . THR A 1 68 ? -7.360 -7.139 -12.740 1.00 72.06 68 THR A N 1
ATOM 540 C CA . THR A 1 68 ? -7.583 -7.409 -11.320 1.00 72.06 68 THR A CA 1
ATOM 541 C C . THR A 1 68 ? -8.496 -6.338 -10.742 1.00 72.06 68 THR A C 1
ATOM 543 O O . THR A 1 68 ? -8.209 -5.152 -10.886 1.00 72.06 68 THR A O 1
ATOM 546 N N . ASP A 1 69 ? -9.558 -6.746 -10.050 1.00 83.25 69 ASP A N 1
ATOM 547 C CA . ASP A 1 69 ? -10.416 -5.847 -9.268 1.00 83.25 69 ASP A CA 1
ATOM 548 C C . ASP A 1 69 ? -9.738 -5.535 -7.923 1.00 83.25 69 ASP A C 1
ATOM 550 O O . ASP A 1 69 ? -10.100 -6.054 -6.866 1.00 83.25 69 ASP A O 1
ATOM 554 N N . VAL A 1 70 ? -8.636 -4.786 -8.005 1.00 87.00 70 VAL A N 1
ATOM 555 C CA . VAL A 1 70 ? -7.796 -4.389 -6.874 1.00 87.00 70 VAL A CA 1
ATOM 556 C C . VAL A 1 70 ? -7.695 -2.874 -6.882 1.00 87.00 70 VAL A C 1
ATOM 558 O O . VAL A 1 70 ? -7.295 -2.274 -7.877 1.00 87.00 70 VAL A O 1
ATOM 561 N N . VAL A 1 71 ? -8.035 -2.266 -5.750 1.00 90.62 71 VAL A N 1
ATOM 562 C CA . VAL A 1 71 ? -7.866 -0.833 -5.514 1.00 90.62 71 VAL A CA 1
ATOM 563 C C . VAL A 1 71 ? -6.719 -0.660 -4.532 1.00 90.62 71 VAL A C 1
ATOM 565 O O . VAL A 1 71 ? -6.764 -1.206 -3.429 1.00 90.62 71 VAL A O 1
ATOM 568 N N . LEU A 1 72 ? -5.698 0.092 -4.937 1.00 92.19 72 LEU A N 1
ATOM 569 C CA . LEU A 1 72 ? -4.606 0.487 -4.059 1.00 92.19 72 LEU A CA 1
ATOM 570 C C . LEU A 1 72 ? -4.964 1.825 -3.406 1.00 92.19 72 LEU A C 1
ATOM 572 O O . LEU A 1 72 ? -5.234 2.804 -4.097 1.00 92.19 72 LEU A O 1
ATOM 576 N N . LEU A 1 73 ? -5.013 1.838 -2.075 1.00 92.19 73 LEU A N 1
ATOM 577 C CA . LEU A 1 73 ? -5.214 3.048 -1.285 1.00 92.19 73 LEU A CA 1
ATOM 578 C C . LEU A 1 73 ? -3.872 3.438 -0.669 1.00 92.19 73 LEU A C 1
ATOM 580 O O . LEU A 1 73 ? -3.400 2.775 0.254 1.00 92.19 73 LEU A O 1
ATOM 584 N N . GLU A 1 74 ? -3.264 4.488 -1.207 1.00 92.62 74 GLU A N 1
ATOM 585 C CA . GLU A 1 74 ? -1.927 4.932 -0.821 1.00 92.62 74 GLU A CA 1
ATOM 586 C C . GLU A 1 74 ? -1.976 6.024 0.252 1.00 92.62 74 GLU A C 1
ATOM 588 O O . GLU A 1 74 ? -2.950 6.768 0.381 1.00 92.62 74 GLU A O 1
ATOM 593 N N . VAL A 1 75 ? -0.900 6.107 1.035 1.00 91.12 75 VAL A N 1
ATOM 594 C CA . VAL A 1 75 ? -0.630 7.231 1.936 1.00 91.12 75 VAL A CA 1
ATOM 595 C C . VAL A 1 75 ? 0.478 8.054 1.287 1.00 91.12 75 VAL A C 1
ATOM 597 O O . VAL A 1 75 ? 1.659 7.820 1.534 1.00 91.12 75 VAL A O 1
ATOM 600 N N . ASP A 1 76 ? 0.079 8.966 0.407 1.00 91.06 76 ASP A N 1
ATOM 601 C CA . ASP A 1 76 ? 0.949 9.802 -0.421 1.00 91.06 76 ASP A CA 1
ATOM 602 C C . ASP A 1 76 ? 0.891 11.284 -0.002 1.00 91.06 76 ASP A C 1
ATOM 604 O O . ASP A 1 76 ? 0.227 11.656 0.970 1.00 91.06 76 ASP A O 1
ATOM 608 N N . ASP A 1 77 ? 1.582 12.155 -0.738 1.00 91.56 77 ASP A N 1
ATOM 609 C CA . ASP A 1 77 ? 1.623 13.598 -0.462 1.00 91.56 77 ASP A CA 1
ATOM 610 C C . ASP A 1 77 ? 0.226 14.251 -0.470 1.00 91.56 77 ASP A C 1
ATOM 612 O O . ASP A 1 77 ? -0.030 15.202 0.276 1.00 91.56 77 ASP A O 1
ATOM 616 N N . GLU A 1 78 ? -0.707 13.735 -1.276 1.00 91.19 78 GLU A N 1
ATOM 617 C CA . GLU A 1 78 ? -2.093 14.204 -1.299 1.00 91.19 78 GLU A CA 1
ATOM 618 C C . GLU A 1 78 ? -2.847 13.784 -0.037 1.00 91.19 78 GLU A C 1
ATOM 620 O O . GLU A 1 78 ? -3.527 14.615 0.572 1.00 91.19 78 GLU A O 1
ATOM 625 N N . ALA A 1 79 ? -2.677 12.543 0.427 1.00 89.12 79 ALA A N 1
ATOM 626 C CA . ALA A 1 79 ? -3.202 12.109 1.718 1.00 89.12 79 ALA A CA 1
ATOM 627 C C . ALA A 1 79 ? -2.664 12.993 2.854 1.00 89.12 79 ALA A C 1
ATOM 629 O O . ALA A 1 79 ? -3.438 13.441 3.699 1.00 89.12 79 ALA A O 1
ATOM 630 N N . TRP A 1 80 ? -1.371 13.332 2.842 1.00 86.31 80 TRP A N 1
ATOM 631 C CA . TRP A 1 80 ? -0.776 14.269 3.803 1.00 86.31 80 TRP A CA 1
ATOM 632 C C . TRP A 1 80 ? -1.395 15.668 3.751 1.00 86.31 80 TRP A C 1
ATOM 634 O O . TRP A 1 80 ? -1.584 16.291 4.795 1.00 86.31 80 TRP A O 1
ATOM 644 N N . ARG A 1 81 ? -1.727 16.168 2.557 1.00 89.62 81 ARG A N 1
ATOM 645 C CA . ARG A 1 81 ? -2.337 17.492 2.376 1.00 89.62 81 ARG A CA 1
ATOM 646 C C . ARG A 1 81 ? -3.806 17.533 2.798 1.00 89.62 81 ARG A C 1
ATOM 648 O O . ARG A 1 81 ? -4.273 18.561 3.287 1.00 89.62 81 ARG A O 1
ATOM 655 N N . LEU A 1 82 ? -4.542 16.453 2.553 1.00 90.94 82 LEU A N 1
ATOM 656 C CA . LEU A 1 82 ? -5.995 16.395 2.725 1.00 90.94 82 LEU A CA 1
ATOM 657 C C . LEU A 1 82 ? -6.417 15.882 4.104 1.00 90.94 82 LEU A C 1
ATOM 659 O O . LEU A 1 82 ? -7.509 16.214 4.573 1.00 90.94 82 LEU A O 1
ATOM 663 N N . MET A 1 83 ? -5.588 15.065 4.753 1.00 89.75 83 MET A N 1
ATOM 664 C CA . MET A 1 83 ? -5.932 14.467 6.037 1.00 89.75 83 MET A CA 1
ATOM 665 C C . MET A 1 83 ? -5.712 15.456 7.189 1.00 89.75 83 MET A C 1
ATOM 667 O O . MET A 1 83 ? -4.620 15.995 7.343 1.00 89.75 83 MET A O 1
ATOM 671 N N . PRO A 1 84 ? -6.722 15.667 8.055 1.00 85.88 84 PRO A N 1
ATOM 672 C CA . PRO A 1 84 ? -6.595 16.573 9.196 1.00 85.88 84 PRO A CA 1
ATOM 673 C C . PRO A 1 84 ? -5.779 15.979 10.355 1.00 85.88 84 PRO A C 1
ATOM 675 O O . PRO A 1 84 ? -5.331 16.713 11.232 1.00 85.88 84 PRO A O 1
ATOM 678 N N . GLU A 1 85 ? -5.630 14.654 10.400 1.00 85.00 85 GLU A N 1
ATOM 679 C CA . GLU A 1 85 ? -4.864 13.945 11.428 1.00 85.00 85 GLU A CA 1
ATOM 680 C C . GLU A 1 85 ? -3.441 13.691 10.926 1.00 85.00 85 GLU A C 1
ATOM 682 O O . GLU A 1 85 ? -3.230 13.426 9.745 1.00 85.00 85 GLU A O 1
ATOM 687 N N . THR A 1 86 ? -2.459 13.724 11.825 1.00 83.06 86 THR A N 1
ATOM 688 C CA . THR A 1 86 ? -1.060 13.453 11.478 1.00 83.06 86 THR A CA 1
ATOM 689 C C . THR A 1 86 ? -0.786 11.960 11.370 1.00 83.06 86 THR A C 1
ATOM 691 O O . THR A 1 86 ? -1.376 11.158 12.095 1.00 83.06 86 THR A O 1
ATOM 694 N N . TRP A 1 87 ? 0.172 11.590 10.523 1.00 86.50 87 TRP A N 1
ATOM 695 C CA . TRP A 1 87 ? 0.718 10.239 10.518 1.00 86.50 87 TRP A CA 1
ATOM 696 C C . TRP A 1 87 ? 1.500 9.942 11.816 1.00 86.50 87 TRP A C 1
ATOM 698 O O . TRP A 1 87 ? 2.214 10.827 12.295 1.00 86.50 87 TRP A O 1
ATOM 708 N N . PRO A 1 88 ? 1.444 8.715 12.369 1.00 88.88 88 PRO A N 1
ATOM 709 C CA . PRO A 1 88 ? 0.576 7.603 11.979 1.00 88.88 88 PRO A CA 1
ATOM 710 C C . PRO A 1 88 ? -0.896 7.888 12.287 1.00 88.88 88 PRO A C 1
ATOM 712 O O . PRO A 1 88 ? -1.235 8.337 13.381 1.00 88.88 88 PRO A O 1
ATOM 715 N N . TYR A 1 89 ? -1.778 7.605 11.322 1.00 90.50 89 TYR A N 1
ATOM 716 C CA . TYR A 1 89 ? -3.194 7.924 11.487 1.00 90.50 89 TYR A CA 1
ATOM 717 C C . TYR A 1 89 ? -3.840 7.116 12.626 1.00 90.50 89 TYR A C 1
ATOM 719 O O . TYR A 1 89 ? -3.553 5.920 12.766 1.00 90.50 89 TYR A O 1
ATOM 727 N N . PRO A 1 90 ? -4.758 7.723 13.405 1.00 90.06 90 PRO A N 1
ATOM 728 C CA . PRO A 1 90 ? -5.423 7.035 14.504 1.00 90.06 90 PRO A CA 1
ATOM 729 C C . PRO A 1 90 ? -6.215 5.813 14.031 1.00 90.06 90 PRO A C 1
ATOM 731 O O . PRO A 1 90 ? -7.007 5.874 13.082 1.00 90.06 90 PRO A O 1
ATOM 734 N N . ARG A 1 91 ? -6.060 4.698 14.745 1.00 91.44 91 ARG A N 1
ATOM 735 C CA . ARG A 1 91 ? -6.722 3.425 14.418 1.00 91.44 91 ARG A CA 1
ATOM 736 C C . ARG A 1 91 ? -8.225 3.529 14.570 1.00 91.44 91 ARG A C 1
ATOM 738 O O . ARG A 1 91 ? -8.978 3.038 13.731 1.00 91.44 91 ARG A O 1
ATOM 745 N N . GLY A 1 92 ? -8.657 4.235 15.608 1.00 89.56 92 GLY A N 1
ATOM 746 C CA . GLY A 1 92 ? -10.068 4.364 15.924 1.00 89.56 92 GLY A CA 1
ATOM 747 C C . GLY A 1 92 ? -10.842 5.279 14.978 1.00 89.56 92 GLY A C 1
ATOM 748 O O . GLY A 1 92 ? -11.950 4.943 14.567 1.00 89.56 92 GLY A O 1
ATOM 749 N N . THR A 1 93 ? -10.305 6.452 14.646 1.00 88.81 93 THR A N 1
ATOM 750 C CA . THR A 1 93 ? -11.069 7.472 13.907 1.00 88.81 93 THR A CA 1
ATOM 751 C C . THR A 1 93 ? -10.818 7.450 12.407 1.00 88.81 93 THR A C 1
ATOM 753 O O . THR A 1 93 ? -11.724 7.833 11.664 1.00 88.81 93 THR A O 1
ATOM 756 N N . VAL A 1 94 ? -9.646 6.987 11.959 1.00 92.44 94 VAL A N 1
ATOM 757 C CA . VAL A 1 94 ? -9.284 6.915 10.537 1.00 92.44 94 VAL A CA 1
ATOM 758 C C . VAL A 1 94 ? -9.392 5.479 10.039 1.00 92.44 94 VAL A C 1
ATOM 760 O O . VAL A 1 94 ? -10.289 5.183 9.249 1.00 92.44 94 VAL A O 1
ATOM 763 N N . TRP A 1 95 ? -8.566 4.556 10.537 1.00 93.75 95 TRP A N 1
ATOM 764 C CA . TRP A 1 95 ? -8.508 3.198 9.977 1.00 93.75 95 TRP A CA 1
ATOM 765 C C . TRP A 1 95 ? -9.808 2.405 10.154 1.00 93.75 95 TRP A C 1
ATOM 767 O O . TRP A 1 95 ? -10.244 1.718 9.230 1.00 93.75 95 TRP A O 1
ATOM 777 N N . ALA A 1 96 ? -10.504 2.562 11.283 1.00 94.75 96 ALA A N 1
ATOM 778 C CA . ALA A 1 96 ? -11.820 1.954 11.477 1.00 94.75 96 ALA A CA 1
ATOM 779 C C . ALA A 1 96 ? -12.868 2.476 10.475 1.00 94.75 96 ALA A C 1
ATOM 781 O O . ALA A 1 96 ? -13.745 1.723 10.052 1.00 94.75 96 ALA A O 1
ATOM 782 N N . LYS A 1 97 ? -12.793 3.756 10.078 1.00 94.38 97 LYS A N 1
ATOM 783 C CA . LYS A 1 97 ? -13.670 4.317 9.036 1.00 94.38 97 LYS A CA 1
ATOM 784 C C . LYS A 1 97 ? -13.290 3.798 7.657 1.00 94.38 97 LYS A C 1
ATOM 786 O O . LYS A 1 97 ? -14.185 3.444 6.901 1.00 94.38 97 LYS A O 1
ATOM 791 N N . VAL A 1 98 ? -11.994 3.699 7.355 1.00 95.00 98 VAL A N 1
ATOM 792 C CA . VAL A 1 98 ? -11.500 3.112 6.099 1.00 95.00 98 VAL A CA 1
ATOM 793 C C . VAL A 1 98 ? -12.065 1.704 5.920 1.00 95.00 98 VAL A C 1
ATOM 795 O O . VAL A 1 98 ? -12.688 1.432 4.900 1.00 95.00 98 VAL A O 1
ATOM 798 N N . ILE A 1 99 ? -11.956 0.843 6.937 1.00 95.94 99 ILE A N 1
ATOM 799 C CA . ILE A 1 99 ? -12.498 -0.523 6.883 1.00 95.94 99 ILE A CA 1
ATOM 800 C C . ILE A 1 99 ? -14.001 -0.530 6.586 1.00 95.94 99 ILE A C 1
ATOM 802 O O . ILE A 1 99 ? -14.445 -1.246 5.690 1.00 95.94 99 ILE A O 1
ATOM 806 N N . ARG A 1 100 ? -14.786 0.283 7.303 1.00 95.88 100 ARG A N 1
ATOM 807 C CA . ARG A 1 100 ? -16.240 0.364 7.097 1.00 95.88 100 ARG A CA 1
ATOM 808 C C . ARG A 1 100 ? -16.593 0.864 5.701 1.00 95.88 100 ARG A C 1
ATOM 810 O O . ARG A 1 100 ? -17.433 0.260 5.045 1.00 95.88 100 ARG A O 1
ATOM 817 N N . ASN A 1 101 ? -15.936 1.924 5.240 1.00 95.56 101 ASN A N 1
ATOM 818 C CA . ASN A 1 101 ? -16.206 2.529 3.940 1.00 95.56 101 ASN A CA 1
ATOM 819 C C . ASN A 1 101 ? -15.841 1.578 2.797 1.00 95.56 101 ASN A C 1
ATOM 821 O O . ASN A 1 101 ? -16.632 1.405 1.876 1.00 95.56 101 ASN A O 1
ATOM 825 N N . LEU A 1 102 ? -14.684 0.914 2.873 1.00 95.12 102 LEU A N 1
ATOM 826 C CA . LEU A 1 102 ? -14.269 -0.070 1.870 1.00 95.12 102 LEU A CA 1
ATOM 827 C C . LEU A 1 102 ? -15.218 -1.272 1.843 1.00 95.12 102 LEU A C 1
ATOM 829 O O . LEU A 1 102 ? -15.624 -1.719 0.772 1.00 95.12 102 LEU A O 1
ATOM 833 N N . ALA A 1 103 ? -15.633 -1.765 3.011 1.00 94.12 103 ALA A N 1
ATOM 834 C CA . ALA A 1 103 ? -16.614 -2.839 3.095 1.00 94.12 103 ALA A CA 1
ATOM 835 C C . ALA A 1 103 ? -17.973 -2.434 2.504 1.00 94.12 103 ALA A C 1
ATOM 837 O O . ALA A 1 103 ? -18.569 -3.203 1.751 1.00 94.12 103 ALA A O 1
ATOM 838 N N . GLN A 1 104 ? -18.447 -1.220 2.801 1.00 93.31 104 GLN A N 1
ATOM 839 C CA . GLN A 1 104 ? -19.674 -0.660 2.225 1.00 93.31 104 GLN A CA 1
ATOM 840 C C . GLN A 1 104 ? -19.567 -0.463 0.708 1.00 93.31 104 GLN A C 1
ATOM 842 O O . GLN A 1 104 ? -20.546 -0.687 0.001 1.00 93.31 104 GLN A O 1
ATOM 847 N N . ALA A 1 105 ? -18.382 -0.118 0.201 1.00 92.88 105 ALA A N 1
ATOM 848 C CA . ALA A 1 105 ? -18.093 -0.031 -1.229 1.00 92.88 105 ALA A CA 1
ATOM 849 C C . ALA A 1 105 ? -18.020 -1.406 -1.927 1.00 92.88 105 ALA A C 1
ATOM 851 O O . ALA A 1 105 ? -17.880 -1.466 -3.145 1.00 92.88 105 ALA A O 1
ATOM 852 N N . GLY A 1 106 ? -18.138 -2.513 -1.183 1.00 91.06 106 GLY A N 1
ATOM 853 C CA . GLY A 1 106 ? -18.171 -3.868 -1.732 1.00 91.06 106 GLY A CA 1
ATOM 854 C C . GLY A 1 106 ? -16.825 -4.591 -1.732 1.00 91.06 106 GLY A C 1
ATOM 855 O O . GLY A 1 106 ? -16.726 -5.674 -2.317 1.00 91.06 106 GLY A O 1
ATOM 856 N N . ALA A 1 107 ? -15.802 -4.053 -1.056 1.00 92.38 107 ALA A N 1
ATOM 857 C CA . ALA A 1 107 ? -14.520 -4.732 -0.917 1.00 92.38 107 ALA A CA 1
ATOM 858 C C . ALA A 1 107 ? -14.704 -6.094 -0.225 1.00 92.38 107 ALA A C 1
ATOM 860 O O . ALA A 1 107 ? -15.170 -6.196 0.915 1.00 92.38 107 ALA A O 1
ATOM 861 N N . LYS A 1 108 ? -14.331 -7.166 -0.931 1.00 88.44 108 LYS A N 1
ATOM 862 C CA . LYS A 1 108 ? -14.406 -8.543 -0.412 1.00 88.44 108 LYS A CA 1
ATOM 863 C C . LYS A 1 108 ? -13.225 -8.874 0.493 1.00 88.44 108 LYS A C 1
ATOM 865 O O . LYS A 1 108 ? -13.380 -9.618 1.454 1.00 88.44 108 LYS A O 1
ATOM 870 N N . VAL A 1 109 ? -12.059 -8.319 0.176 1.00 90.75 109 VAL A N 1
ATOM 871 C CA . VAL A 1 109 ? -10.810 -8.494 0.915 1.00 90.75 109 VAL A CA 1
ATOM 872 C C . VAL A 1 109 ? -10.198 -7.115 1.107 1.00 90.75 109 VAL A C 1
ATOM 874 O O . VAL A 1 109 ? -10.127 -6.337 0.161 1.00 90.75 109 VAL A O 1
ATOM 877 N N . ILE A 1 110 ? -9.779 -6.817 2.334 1.00 94.19 110 ILE A N 1
ATOM 878 C CA . ILE A 1 110 ? -9.047 -5.600 2.682 1.00 94.19 110 ILE A CA 1
ATOM 879 C C . ILE A 1 110 ? -7.715 -6.065 3.262 1.00 94.19 110 ILE A C 1
ATOM 881 O O . ILE A 1 110 ? -7.699 -6.787 4.260 1.00 94.19 110 ILE A O 1
ATOM 885 N N . ALA A 1 111 ? -6.618 -5.683 2.618 1.00 94.00 111 ALA A N 1
ATOM 886 C CA . ALA A 1 111 ? -5.264 -5.974 3.066 1.00 94.00 111 ALA A CA 1
ATOM 887 C C . ALA A 1 111 ? -4.573 -4.667 3.457 1.00 94.00 111 ALA A C 1
ATOM 889 O O . ALA A 1 111 ? -4.757 -3.647 2.798 1.00 94.00 111 ALA A O 1
ATOM 890 N N . PHE A 1 112 ? -3.789 -4.712 4.529 1.00 93.75 112 PHE A N 1
ATOM 891 C CA . PHE A 1 112 ? -2.973 -3.591 4.977 1.00 93.75 112 PHE A CA 1
ATOM 892 C C . PHE A 1 112 ? -1.506 -3.938 4.763 1.00 93.75 112 PHE A C 1
ATOM 894 O O . PHE A 1 112 ? -1.030 -4.922 5.325 1.00 93.75 112 PHE A O 1
ATOM 901 N N . ASP A 1 113 ? -0.798 -3.104 4.006 1.00 92.94 113 ASP A N 1
ATOM 902 C CA . ASP A 1 113 ? 0.669 -3.104 3.939 1.00 92.94 113 ASP A CA 1
ATOM 903 C C . ASP A 1 113 ? 1.255 -2.100 4.951 1.00 92.94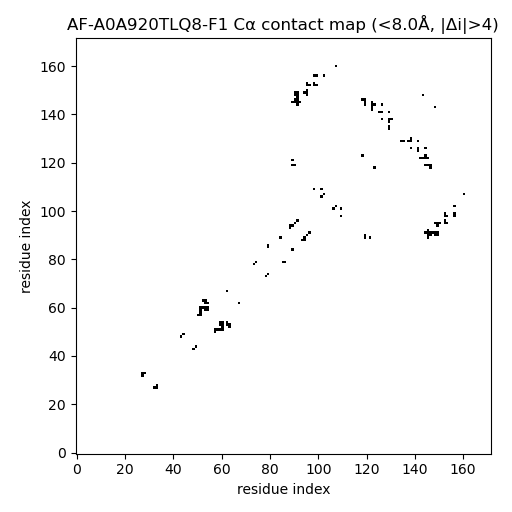 113 ASP A C 1
ATOM 905 O O . ASP A 1 113 ? 2.123 -1.284 4.660 1.00 92.94 113 ASP A O 1
ATOM 909 N N . ILE A 1 114 ? 0.680 -2.084 6.156 1.00 89.69 114 ILE A N 1
ATOM 910 C CA . ILE A 1 114 ? 1.100 -1.246 7.281 1.00 89.69 114 ILE A CA 1
ATOM 911 C C . ILE A 1 114 ? 1.078 -2.132 8.519 1.00 89.69 114 ILE A C 1
ATOM 913 O O . ILE A 1 114 ? 0.103 -2.843 8.772 1.00 89.69 114 ILE A O 1
ATOM 917 N N . GLN A 1 115 ? 2.155 -2.086 9.300 1.00 89.44 115 GLN A N 1
ATOM 918 C CA . GLN A 1 115 ? 2.260 -2.856 10.532 1.00 89.44 115 GLN A CA 1
ATOM 919 C C . GLN A 1 115 ? 1.696 -2.069 11.714 1.00 89.44 115 GLN A C 1
ATOM 921 O O . GLN A 1 115 ? 1.978 -0.888 11.905 1.00 89.44 115 GLN A O 1
ATOM 926 N N . PHE A 1 116 ? 0.892 -2.759 12.516 1.00 89.38 116 PHE A N 1
ATOM 927 C CA . PHE A 1 116 ? 0.295 -2.245 13.741 1.00 89.38 116 PHE A CA 1
ATOM 928 C C . PHE A 1 116 ? 0.983 -2.890 14.954 1.00 89.38 116 PHE A C 1
ATOM 930 O O . PHE A 1 116 ? 0.388 -3.701 15.658 1.00 89.38 116 PHE A O 1
ATOM 937 N N . ASP A 1 117 ? 2.259 -2.567 15.160 1.00 88.06 117 ASP A N 1
ATOM 938 C CA . ASP A 1 117 ? 3.176 -3.242 16.093 1.00 88.06 117 ASP A CA 1
ATOM 939 C C . ASP A 1 117 ? 3.146 -2.707 17.539 1.00 88.06 117 ASP A C 1
ATOM 941 O O . ASP A 1 117 ? 3.503 -3.431 18.467 1.00 88.06 117 ASP A O 1
ATOM 945 N N . ALA A 1 118 ? 2.672 -1.477 17.752 1.00 85.50 118 ALA A N 1
ATOM 946 C CA . ALA A 1 118 ? 2.520 -0.862 19.076 1.00 85.50 118 ALA A CA 1
ATOM 947 C C . ALA A 1 118 ? 1.063 -0.447 19.384 1.00 85.50 118 ALA A C 1
ATOM 949 O O . ALA A 1 118 ? 0.271 -0.294 18.452 1.00 85.50 118 ALA A O 1
ATOM 950 N N . PRO A 1 119 ? 0.671 -0.249 20.659 1.00 83.19 119 PRO A N 1
ATOM 951 C CA . PRO A 1 119 ? -0.622 0.347 21.016 1.00 83.19 119 PRO A CA 1
ATOM 952 C C . PRO A 1 119 ? -0.781 1.784 20.499 1.00 83.19 119 PRO A C 1
ATOM 954 O O . PRO A 1 119 ? 0.202 2.496 20.287 1.00 83.19 119 PRO A O 1
ATOM 957 N N . GLU A 1 120 ? -2.020 2.244 20.323 1.00 84.12 120 GLU A N 1
ATOM 958 C CA . GLU A 1 120 ? -2.289 3.623 19.902 1.00 84.12 120 GLU A CA 1
ATOM 959 C C . GLU A 1 120 ? -1.964 4.647 21.012 1.00 84.12 120 GLU A C 1
ATOM 961 O O . GLU A 1 120 ? -2.667 4.755 22.016 1.00 84.12 120 GLU A O 1
ATOM 966 N N . THR A 1 121 ? -0.948 5.488 20.788 1.00 79.00 121 THR A N 1
ATOM 967 C CA . THR A 1 121 ? -0.418 6.428 21.794 1.00 79.00 121 THR A CA 1
ATOM 968 C C . THR A 1 121 ? -1.438 7.455 22.302 1.00 79.00 121 THR A C 1
ATOM 970 O O . THR A 1 121 ? -1.455 7.777 23.489 1.00 79.00 121 THR A O 1
ATOM 973 N N . LYS A 1 122 ? -2.290 8.001 21.418 1.00 80.75 122 LYS A N 1
ATOM 974 C CA . LYS A 1 122 ? -3.202 9.112 21.758 1.00 80.75 122 LYS A CA 1
ATOM 975 C C . LYS A 1 122 ? -4.272 8.682 22.758 1.00 80.75 122 LYS A C 1
ATOM 977 O O . LYS A 1 122 ? -4.506 9.387 23.736 1.00 80.75 122 LYS A O 1
ATOM 982 N N . SER A 1 123 ? -4.926 7.547 22.518 1.00 81.00 123 SER A N 1
ATOM 983 C CA . SER A 1 123 ? -5.958 7.065 23.435 1.00 81.00 123 SER A CA 1
ATOM 984 C C . SER A 1 123 ? -5.358 6.515 24.726 1.00 81.00 123 SER A C 1
ATOM 986 O O . SER A 1 123 ? -5.912 6.784 25.790 1.00 81.00 123 SER A O 1
ATOM 988 N N . GLU A 1 124 ? -4.201 5.852 24.659 1.00 83.00 124 GLU A N 1
ATOM 989 C CA . GLU A 1 124 ? -3.485 5.383 25.849 1.00 83.00 124 GLU A CA 1
ATOM 990 C C . GLU A 1 124 ? -3.165 6.539 26.805 1.00 83.00 124 GLU A C 1
ATOM 992 O O . GLU A 1 124 ? -3.528 6.496 27.980 1.00 83.00 124 GLU A O 1
ATOM 997 N N . TYR A 1 125 ? -2.600 7.632 26.279 1.00 83.69 125 TYR A N 1
ATOM 998 C CA . TYR A 1 125 ? -2.287 8.822 27.069 1.00 83.69 125 TYR A CA 1
ATOM 999 C C . TYR A 1 125 ? -3.527 9.437 27.733 1.00 83.69 125 TYR A C 1
ATOM 1001 O O . TYR A 1 125 ? -3.495 9.774 28.916 1.00 83.69 125 TYR A O 1
ATOM 1009 N N . LEU A 1 126 ? -4.631 9.586 26.991 1.00 84.06 126 LEU A N 1
ATOM 1010 C CA . LEU A 1 126 ? -5.859 10.177 27.532 1.00 84.06 126 LEU A CA 1
ATOM 1011 C C . LEU A 1 126 ? -6.446 9.316 28.655 1.00 84.06 126 LEU A C 1
ATOM 1013 O O . LEU A 1 126 ? -6.825 9.842 29.703 1.00 84.06 126 LEU A O 1
ATOM 1017 N N . HIS A 1 127 ? -6.481 7.997 28.466 1.00 82.25 127 HIS A N 1
ATOM 1018 C CA . HIS A 1 127 ? -6.964 7.074 29.486 1.00 82.25 127 HIS A CA 1
ATOM 1019 C C . HIS A 1 127 ? -6.051 7.050 30.721 1.00 82.25 127 HIS A C 1
ATOM 1021 O O . HIS A 1 127 ? -6.554 7.079 31.847 1.00 82.25 127 HIS A O 1
ATOM 1027 N N . GLU A 1 128 ? -4.728 7.074 30.542 1.00 85.50 128 GLU A N 1
ATOM 1028 C CA . GLU A 1 128 ? -3.775 7.184 31.650 1.00 85.50 128 GLU A CA 1
ATOM 1029 C C . GLU A 1 128 ? -3.964 8.499 32.423 1.00 85.50 128 GLU A C 1
ATOM 1031 O O . GLU A 1 128 ? -4.006 8.504 33.656 1.00 85.50 128 GLU A O 1
ATOM 1036 N N . PHE A 1 129 ? -4.149 9.612 31.710 1.00 86.38 129 PHE A N 1
ATOM 1037 C CA . PHE A 1 129 ? -4.389 10.928 32.294 1.00 86.38 129 PHE A CA 1
ATOM 1038 C C . PHE A 1 129 ? -5.668 10.969 33.141 1.00 86.38 129 PHE A C 1
ATOM 1040 O O . PHE A 1 129 ? -5.618 11.386 34.300 1.00 86.38 129 PHE A O 1
ATOM 1047 N N . ALA A 1 130 ? -6.802 10.477 32.629 1.00 84.88 130 ALA A N 1
ATOM 1048 C CA . ALA A 1 130 ? -8.029 10.412 33.431 1.00 84.88 130 ALA A CA 1
ATOM 1049 C C . ALA A 1 130 ? -7.896 9.506 34.651 1.00 84.88 130 ALA A C 1
ATOM 1051 O O . ALA A 1 130 ? -8.428 9.827 35.715 1.00 84.88 130 ALA A O 1
ATOM 1052 N N . ASN A 1 131 ? -7.182 8.389 34.517 1.00 84.75 131 ASN A N 1
ATOM 1053 C CA . ASN A 1 131 ? -6.951 7.491 35.639 1.00 84.75 131 ASN A CA 1
ATOM 1054 C C . ASN A 1 131 ? -6.103 8.151 36.728 1.00 84.75 131 ASN A C 1
ATOM 1056 O O . ASN A 1 131 ? -6.420 7.992 37.904 1.00 84.75 131 ASN A O 1
ATOM 1060 N N . LYS A 1 132 ? -5.092 8.944 36.351 1.00 88.19 132 LYS A N 1
ATOM 1061 C CA . LYS A 1 132 ? -4.281 9.724 37.298 1.00 88.19 132 LYS A CA 1
ATOM 1062 C C . LYS A 1 132 ? -5.086 10.800 38.024 1.00 88.19 132 LYS A C 1
ATOM 1064 O O . LYS A 1 132 ? -4.852 11.028 39.205 1.00 88.19 132 LYS A O 1
ATOM 1069 N N . ILE A 1 133 ? -6.027 11.450 37.340 1.00 87.88 133 ILE A N 1
ATOM 1070 C CA . ILE A 1 133 ? -6.864 12.506 37.934 1.00 87.88 133 ILE A CA 1
ATOM 1071 C C . ILE A 1 133 ? -8.024 11.927 38.761 1.00 87.88 133 ILE A C 1
ATOM 1073 O O . ILE A 1 133 ? -8.595 12.627 39.592 1.00 87.88 133 ILE A O 1
ATOM 1077 N N . ASN A 1 134 ? -8.347 10.643 38.574 1.00 82.12 134 ASN A N 1
ATOM 1078 C CA . ASN A 1 134 ? -9.432 9.932 39.255 1.00 82.12 134 ASN A CA 1
ATOM 1079 C C . ASN A 1 134 ? -10.783 10.670 39.183 1.00 82.12 134 ASN A C 1
ATOM 1081 O O . ASN A 1 134 ? -11.530 10.732 40.157 1.00 82.12 134 ASN A O 1
ATOM 1085 N N . SER A 1 135 ? -11.080 11.251 38.020 1.00 80.62 135 SER A N 1
ATOM 1086 C CA . SER A 1 135 ? -12.342 11.941 37.752 1.00 80.62 135 SER A CA 1
ATOM 1087 C C . SER A 1 135 ? -13.205 11.096 36.823 1.00 80.62 135 SER A C 1
ATOM 1089 O O . SER A 1 135 ? -12.822 10.822 35.683 1.00 80.62 135 SER A O 1
ATOM 1091 N N . ASP A 1 136 ? -14.381 10.702 37.304 1.00 81.25 136 ASP A N 1
ATOM 1092 C CA . ASP A 1 136 ? -15.343 9.940 36.505 1.00 81.25 136 ASP A CA 1
ATOM 1093 C C . ASP A 1 136 ? -15.956 10.781 35.378 1.00 81.25 136 ASP A C 1
ATOM 1095 O O . ASP A 1 136 ? -16.176 10.260 34.285 1.00 81.25 136 ASP A O 1
ATOM 1099 N N . ASP A 1 137 ? -16.120 12.089 35.587 1.00 81.88 137 ASP A N 1
ATOM 1100 C CA . ASP A 1 137 ? -16.571 13.019 34.545 1.00 81.88 137 ASP A CA 1
ATOM 1101 C C . ASP A 1 137 ? -15.576 13.067 33.374 1.00 81.88 137 ASP A C 1
ATOM 1103 O O . ASP A 1 137 ? -15.963 12.978 32.209 1.00 81.88 137 ASP A O 1
ATOM 1107 N N . LEU A 1 138 ? -14.268 13.124 33.664 1.00 79.06 138 LEU A N 1
ATOM 1108 C CA . LEU A 1 138 ? -13.235 13.084 32.624 1.00 79.06 138 LEU A CA 1
ATOM 1109 C C . LEU A 1 138 ? -13.191 11.732 31.909 1.00 79.06 138 LEU A C 1
ATOM 1111 O O . LEU A 1 138 ? -13.001 11.695 30.693 1.00 79.06 138 LEU A O 1
ATOM 1115 N N . ARG A 1 139 ? -13.404 10.623 32.628 1.00 78.75 139 ARG A N 1
ATOM 1116 C CA . ARG A 1 139 ? -13.476 9.285 32.014 1.00 78.75 139 ARG A CA 1
ATOM 1117 C C . ARG A 1 139 ? -14.609 9.182 30.993 1.00 78.75 139 ARG A C 1
ATOM 1119 O O . ARG A 1 139 ? -14.433 8.499 29.989 1.00 78.75 139 ARG A O 1
ATOM 1126 N N . GLN A 1 140 ? -15.736 9.857 31.222 1.00 82.06 140 GLN A N 1
ATOM 1127 C CA . GLN A 1 140 ? -16.872 9.867 30.290 1.00 82.06 140 GLN A CA 1
ATOM 1128 C C . GLN A 1 140 ? -16.620 10.714 29.036 1.00 82.06 140 GLN A C 1
ATOM 1130 O O . GLN A 1 140 ? -17.190 10.433 27.983 1.00 82.06 140 GLN A O 1
ATOM 1135 N N . LEU A 1 141 ? -15.763 11.734 29.132 1.00 81.88 141 LEU A N 1
ATOM 1136 C CA . LEU A 1 141 ? -15.421 12.620 28.015 1.00 81.88 141 LEU A CA 1
ATOM 1137 C C . LEU A 1 141 ? -14.311 12.061 27.112 1.00 81.88 141 LEU A C 1
ATOM 1139 O O . LEU A 1 141 ? -14.127 12.546 25.994 1.00 81.88 141 LEU A O 1
ATOM 1143 N N . ILE A 1 142 ? -13.555 11.064 27.578 1.00 81.12 142 ILE A N 1
ATOM 1144 C CA . ILE A 1 142 ? -12.434 10.510 26.818 1.00 81.12 142 ILE A CA 1
ATOM 1145 C C . ILE A 1 142 ? -12.931 9.574 25.710 1.00 81.12 142 ILE A C 1
ATOM 1147 O O . ILE A 1 142 ? -13.728 8.668 25.972 1.00 81.12 142 ILE A O 1
ATOM 1151 N N . PRO A 1 143 ? -12.434 9.744 24.467 1.00 79.19 143 PRO A N 1
ATOM 1152 C CA . PRO A 1 143 ? -12.726 8.824 23.378 1.00 79.19 143 PRO A CA 1
ATOM 1153 C C . PRO A 1 143 ? -12.314 7.398 23.736 1.00 79.19 143 PRO A C 1
ATOM 1155 O O . PRO A 1 143 ? -11.268 7.179 24.338 1.00 79.19 143 PRO A O 1
ATOM 1158 N N . ARG A 1 144 ? -13.102 6.410 23.305 1.00 83.00 144 ARG A N 1
ATOM 1159 C CA . ARG A 1 144 ? -12.755 4.992 23.479 1.00 83.00 144 ARG A CA 1
ATOM 1160 C C . ARG A 1 144 ? -11.392 4.693 22.838 1.00 83.00 144 ARG A C 1
ATOM 1162 O O . ARG A 1 144 ? -11.099 5.220 21.766 1.00 83.00 144 ARG A O 1
ATOM 1169 N N . HIS A 1 145 ? -10.618 3.784 23.443 1.00 87.06 145 HIS A N 1
ATOM 1170 C CA . HIS A 1 145 ? -9.355 3.288 22.876 1.00 87.06 145 HIS A CA 1
ATOM 1171 C C . HIS A 1 145 ? -9.471 2.963 21.384 1.00 87.06 145 HIS A C 1
ATOM 1173 O O . HIS A 1 145 ? -10.291 2.124 20.990 1.00 87.06 145 HIS A O 1
ATOM 1179 N N . GLY A 1 146 ? -8.623 3.585 20.562 1.00 87.94 146 GLY A N 1
ATOM 1180 C CA . GLY A 1 146 ? -8.685 3.431 19.112 1.00 87.94 146 GLY A CA 1
ATOM 1181 C C . GLY A 1 146 ? -8.414 2.004 18.655 1.00 87.94 146 GLY A C 1
ATOM 1182 O O . GLY A 1 146 ? -9.068 1.547 17.722 1.00 87.94 146 GLY A O 1
ATOM 1183 N N . ASP A 1 147 ? -7.569 1.257 19.370 1.00 89.75 147 ASP A N 1
ATOM 1184 C CA . ASP A 1 147 ? -7.351 -0.176 19.131 1.00 89.75 147 ASP A CA 1
ATOM 1185 C C . ASP A 1 147 ? -8.634 -1.000 19.296 1.00 89.75 147 ASP A C 1
ATOM 1187 O O . ASP A 1 147 ? -8.944 -1.856 18.466 1.00 89.75 147 ASP A O 1
ATOM 1191 N N . LYS A 1 148 ? -9.435 -0.702 20.329 1.00 91.81 148 LYS A N 1
ATOM 1192 C CA . LYS A 1 148 ? -10.722 -1.378 20.553 1.00 91.81 148 LYS A CA 1
ATOM 1193 C C . LYS A 1 148 ? -11.718 -1.021 19.458 1.00 91.81 148 LYS A C 1
ATOM 1195 O O . LYS A 1 148 ? -12.371 -1.906 18.917 1.00 91.81 148 LYS A O 1
ATOM 1200 N N . MET A 1 149 ? -11.802 0.258 19.094 1.00 92.88 149 MET A N 1
ATOM 1201 C CA . MET A 1 149 ? -12.698 0.701 18.022 1.00 92.88 149 MET A CA 1
ATOM 1202 C C . MET A 1 149 ? -12.314 0.109 16.661 1.00 92.88 149 MET A C 1
ATOM 1204 O O . MET A 1 149 ? -13.191 -0.216 15.860 1.00 92.88 149 MET A O 1
ATOM 1208 N N . PHE A 1 150 ? -11.016 -0.048 16.401 1.00 94.06 150 PHE A N 1
ATOM 1209 C CA . PHE A 1 150 ? -10.511 -0.668 15.183 1.00 94.06 150 PHE A CA 1
ATOM 1210 C C . PHE A 1 150 ? -10.829 -2.164 15.138 1.00 94.06 150 PHE A C 1
ATOM 1212 O O . PHE A 1 150 ? -11.383 -2.64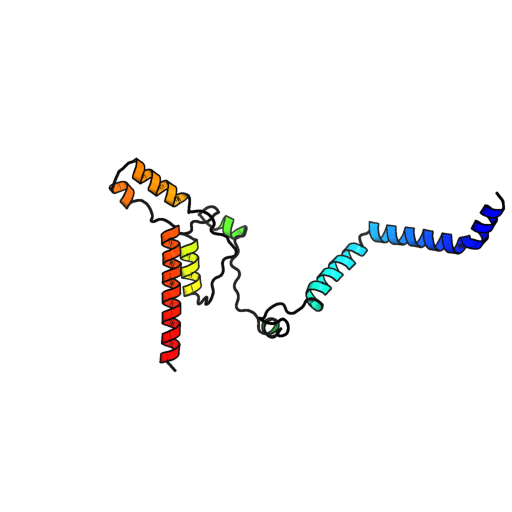2 14.148 1.00 94.06 150 PHE A O 1
ATOM 1219 N N . ALA A 1 151 ? -10.586 -2.886 16.236 1.00 93.75 151 ALA A N 1
ATOM 1220 C CA . ALA A 1 151 ? -10.959 -4.293 16.362 1.00 93.75 151 ALA A CA 1
ATOM 1221 C C . ALA A 1 151 ? -12.472 -4.509 16.183 1.00 93.75 151 ALA A C 1
ATOM 1223 O O . ALA A 1 151 ? -12.890 -5.430 15.482 1.00 93.75 151 ALA A O 1
ATOM 1224 N N . GLU A 1 152 ? -13.302 -3.640 16.763 1.00 94.75 152 GLU A N 1
ATOM 1225 C CA . GLU A 1 152 ? -14.757 -3.683 16.595 1.00 94.75 152 GLU A CA 1
ATOM 1226 C C . GLU A 1 152 ? -15.180 -3.472 15.142 1.00 94.75 152 GLU A C 1
ATOM 1228 O O . GLU A 1 152 ? -16.012 -4.227 14.649 1.00 94.75 152 GLU A O 1
ATOM 1233 N N . ALA A 1 153 ? -14.581 -2.511 14.432 1.00 95.69 153 ALA A N 1
ATOM 1234 C CA . ALA A 1 153 ? -14.867 -2.290 13.014 1.00 95.69 153 ALA A CA 1
ATOM 1235 C C . ALA A 1 153 ? -14.522 -3.519 12.155 1.00 95.69 153 ALA A C 1
ATOM 1237 O O . ALA A 1 153 ? -15.274 -3.870 11.246 1.00 95.69 153 ALA A O 1
ATOM 1238 N N . ILE A 1 154 ? -13.421 -4.209 12.470 1.00 94.75 154 ILE A N 1
ATOM 1239 C CA . ILE A 1 154 ? -13.048 -5.465 11.805 1.00 94.75 154 ILE A CA 1
ATOM 1240 C C . ILE A 1 154 ? -14.110 -6.544 12.056 1.00 94.75 154 ILE A C 1
ATOM 1242 O O . ILE A 1 154 ? -14.552 -7.204 11.114 1.00 94.75 154 ILE A O 1
ATOM 1246 N N . GLN A 1 155 ? -14.541 -6.726 13.308 1.00 95.25 155 GLN A N 1
ATOM 1247 C CA . GLN A 1 155 ? -15.562 -7.724 13.656 1.00 95.25 155 GLN A CA 1
ATOM 1248 C C . GLN A 1 155 ? -16.921 -7.406 13.023 1.00 95.25 155 GLN A C 1
ATOM 1250 O O . GLN A 1 155 ? -17.587 -8.301 12.502 1.00 95.25 155 GLN A O 1
ATOM 1255 N N . GLU A 1 156 ? -17.307 -6.131 13.022 1.00 93.62 156 GLU A N 1
ATOM 1256 C CA . GLU A 1 156 ? -18.522 -5.619 12.391 1.00 93.62 156 GLU A CA 1
ATOM 1257 C C . GLU A 1 156 ? -18.548 -5.971 10.898 1.00 93.62 156 GLU A C 1
ATOM 1259 O O . GLU A 1 156 ? -19.473 -6.641 10.430 1.00 93.62 156 GLU A O 1
ATOM 1264 N N . VAL A 1 157 ? -17.498 -5.601 10.158 1.00 93.94 157 VAL A N 1
ATOM 1265 C CA . VAL A 1 157 ? -17.387 -5.882 8.720 1.00 93.94 157 VAL A CA 1
ATOM 1266 C C . VAL A 1 157 ? -17.359 -7.379 8.436 1.00 93.94 157 VAL A C 1
ATOM 1268 O O . VAL A 1 157 ? -18.055 -7.842 7.530 1.00 93.94 157 VAL A O 1
ATOM 1271 N N . LYS A 1 158 ? -16.627 -8.164 9.233 1.00 91.06 158 LYS A N 1
ATOM 1272 C CA . LYS A 1 158 ? -16.589 -9.623 9.084 1.00 91.06 158 LYS A CA 1
ATOM 1273 C C . LYS A 1 158 ? -17.980 -10.241 9.259 1.00 91.06 158 LYS A C 1
ATOM 1275 O O . LYS A 1 158 ? -18.371 -11.110 8.480 1.00 91.06 158 LYS A O 1
ATOM 1280 N N . GLY A 1 159 ? -18.750 -9.765 10.239 1.00 88.75 159 GLY A N 1
ATOM 1281 C CA . GLY A 1 159 ? -20.135 -10.183 10.456 1.00 88.75 159 GLY A CA 1
ATOM 1282 C C . GLY A 1 159 ? -21.058 -9.827 9.286 1.00 88.75 159 GLY A C 1
ATOM 1283 O O . GLY A 1 159 ? -21.870 -10.656 8.867 1.00 88.75 159 GLY A O 1
ATOM 1284 N N . LEU A 1 160 ? -20.911 -8.626 8.717 1.00 85.44 160 LEU A N 1
ATOM 1285 C CA . LEU A 1 160 ? -21.673 -8.185 7.541 1.00 85.44 160 LEU A CA 1
ATOM 1286 C C . LEU A 1 160 ? -21.361 -9.033 6.302 1.00 85.44 160 LEU A C 1
ATOM 1288 O O . LEU A 1 160 ? -22.280 -9.481 5.612 1.00 85.44 160 LEU A O 1
ATOM 1292 N N . GLN A 1 161 ? -20.080 -9.301 6.044 1.00 82.38 161 GLN A N 1
ATOM 1293 C CA . GLN A 1 161 ? -19.651 -10.144 4.928 1.00 82.38 161 GLN A CA 1
ATOM 1294 C C . GLN A 1 161 ? -20.167 -11.578 5.072 1.00 82.38 161 GLN A C 1
ATOM 1296 O O . GLN A 1 161 ? -20.673 -12.144 4.101 1.00 82.38 161 GLN A O 1
ATOM 1301 N N . TYR A 1 162 ? -20.108 -12.142 6.284 1.00 82.19 162 TYR A N 1
ATOM 1302 C CA . TYR A 1 162 ? -20.662 -13.463 6.573 1.00 82.19 162 TYR A CA 1
ATOM 1303 C C . TYR A 1 162 ? -22.165 -13.491 6.270 1.00 82.19 162 TYR A C 1
ATOM 1305 O O . TYR A 1 162 ? -22.618 -14.313 5.481 1.00 82.19 162 TYR A O 1
ATOM 1313 N N . ARG A 1 163 ? -22.944 -12.529 6.780 1.00 80.69 163 ARG A N 1
ATOM 1314 C CA . ARG A 1 163 ? -24.394 -12.455 6.520 1.00 80.69 163 ARG A CA 1
ATOM 1315 C C . ARG A 1 163 ? -24.728 -12.317 5.027 1.00 80.69 163 ARG A C 1
ATOM 1317 O O . ARG A 1 163 ? -25.619 -13.008 4.540 1.00 80.69 163 ARG A O 1
ATOM 1324 N N . SER A 1 164 ? -23.987 -11.482 4.295 1.00 80.69 164 SER A N 1
ATOM 1325 C CA . SER A 1 164 ? -24.137 -11.311 2.840 1.00 80.69 164 SER A CA 1
ATOM 1326 C C . SER A 1 164 ? -23.823 -12.589 2.048 1.00 80.69 164 SER A C 1
ATOM 1328 O O . SER A 1 164 ? -24.378 -12.811 0.969 1.00 80.69 164 SER A O 1
ATOM 1330 N N . TYR A 1 165 ? -22.923 -13.435 2.552 1.00 78.81 165 TYR A N 1
ATOM 1331 C CA . TYR A 1 165 ? -22.608 -14.718 1.932 1.00 78.81 165 TYR A CA 1
ATOM 1332 C C . TYR A 1 165 ? -23.785 -15.698 2.027 1.00 78.81 165 TYR A C 1
ATOM 1334 O O . TYR A 1 165 ? -24.193 -16.238 1.000 1.00 78.81 165 TYR A O 1
ATOM 1342 N N . TYR A 1 166 ? -24.375 -15.874 3.215 1.00 77.69 166 TYR A N 1
ATOM 1343 C CA . TYR A 1 166 ? -25.502 -16.802 3.404 1.00 77.69 166 TYR A CA 1
ATOM 1344 C C . TYR A 1 166 ? -26.766 -16.350 2.670 1.00 77.69 166 TYR A C 1
ATOM 1346 O O . TYR A 1 166 ? -27.373 -17.147 1.965 1.00 77.69 166 TYR A O 1
ATOM 1354 N N . GLN A 1 167 ? -27.094 -15.054 2.703 1.00 75.12 167 GLN A N 1
ATOM 1355 C CA . GLN A 1 167 ? -28.246 -14.519 1.961 1.00 75.12 167 GLN A CA 1
ATOM 1356 C C . GLN A 1 167 ? -28.157 -14.757 0.442 1.00 75.12 167 GLN A C 1
ATOM 1358 O O . GLN A 1 167 ? -29.181 -14.880 -0.223 1.00 75.12 167 GLN A O 1
ATOM 1363 N N . ARG A 1 168 ? -26.944 -14.846 -0.122 1.00 74.38 168 ARG A N 1
ATOM 1364 C CA . ARG A 1 168 ? -26.735 -15.190 -1.539 1.00 74.38 168 ARG A CA 1
ATOM 1365 C C . ARG A 1 168 ? -26.857 -16.682 -1.841 1.00 74.38 168 ARG A C 1
ATOM 1367 O O . ARG A 1 168 ? -27.020 -17.023 -3.009 1.00 74.38 168 ARG A O 1
ATOM 1374 N N . GLN A 1 169 ? -26.728 -17.553 -0.842 1.00 68.12 169 GLN A N 1
ATOM 1375 C CA . GLN A 1 169 ? -26.934 -18.990 -1.020 1.00 68.12 169 GLN A CA 1
ATOM 1376 C C . GLN A 1 169 ? -28.409 -19.371 -0.894 1.00 68.12 169 GLN A C 1
ATOM 1378 O O . GLN A 1 169 ? -28.880 -20.152 -1.709 1.00 68.12 169 GLN A O 1
ATOM 1383 N N . ASP A 1 170 ? -29.138 -18.759 0.041 1.00 68.06 170 ASP A N 1
ATOM 1384 C CA . ASP A 1 170 ? -30.569 -19.032 0.261 1.00 68.06 170 ASP A CA 1
ATOM 1385 C C . ASP A 1 170 ? -31.486 -18.413 -0.816 1.00 68.06 170 ASP A C 1
ATOM 1387 O O . ASP A 1 170 ? -32.662 -18.751 -0.911 1.00 68.06 170 ASP A O 1
ATOM 1391 N N . GLY A 1 171 ? -30.961 -17.481 -1.620 1.00 58.59 171 GLY A N 1
ATOM 1392 C CA . GLY A 1 171 ? -31.661 -16.848 -2.743 1.00 58.59 171 GLY A CA 1
ATOM 1393 C C . GLY A 1 171 ? -31.439 -17.518 -4.106 1.00 58.59 171 GLY A C 1
ATOM 1394 O O . GLY A 1 171 ? -31.732 -16.887 -5.124 1.00 58.59 171 GLY A O 1
ATOM 1395 N N . LYS A 1 172 ? -30.870 -18.730 -4.140 1.00 47.78 172 LYS A N 1
ATOM 1396 C CA . LYS A 1 172 ? -30.711 -19.557 -5.346 1.00 47.78 172 LYS A CA 1
ATOM 1397 C C . LYS A 1 172 ? -31.658 -20.747 -5.346 1.00 47.78 172 LYS A C 1
ATOM 1399 O O . LYS A 1 172 ? -31.842 -21.345 -4.267 1.00 47.78 172 LYS A O 1
#

Secondary structure (DSSP, 8-state):
-HHHHHHHHHHHHHHHHHHHHHHHHHHHHHTTHHHHHHHHHHHHIIIIIS--SSSSSTT--HHHHH----------HHHHHH-SSPSSPPIIIIIHHHHHHHHHTT-S-----S---S--HHHHHHHHHHHHHT-HHHHHHSPP-HHHHHHHHHHHHHHHHHHHHHHHHHT-

Foldseek 3Di:
DVVVVVVCVVCVVVVVVVVVVVVVVVVCVVVCVVVVVVVVVVVCCVPPVDFAPDDPDSPDNVCVVVDDPDDDDDCDPVVVVPPPDDPVDQLQPPVLVVLVVCLVVPNPDDDDPDDPPDFDPPLVVQCVVCVVVVDPVSVVVRDDGSVVNNVVSVVVSVVVSVVVVVVVVVVD

Sequence (172 aa):
MDAFKKYFIDKWIGLAITLVSIFVVSILHLFGIFDGLELKSYDYRFMAVRGPLTGWAASDSTYINMGTDVVLLEVDDEAWRLMPETWPYPRGTVWAKVIRNLAQAGAKVIAFDIQFDAPETKSEYLHEFANKINSDDLRQLIPRHGDKMFAEAIQEVKGLQYRSYYQRQDGK